Protein AF-A0A8T4SYN0-F1 (afdb_monomer_lite)

Secondary structure (DSSP, 8-state):
-PPPHHHHHHHHHHHHHHHHHHHHHHHH----HHHHHHHHHHHHHHHHHHHHH-

Sequence (54 aa):
MNLTDKEKEAVRLILEQHLEEIKSNEKILNQNVQLLAMEVKYEDMLKDIIKKLK

Foldseek 3Di:
DDDDLVRLVVLLVVLVVVLVVLVVVVV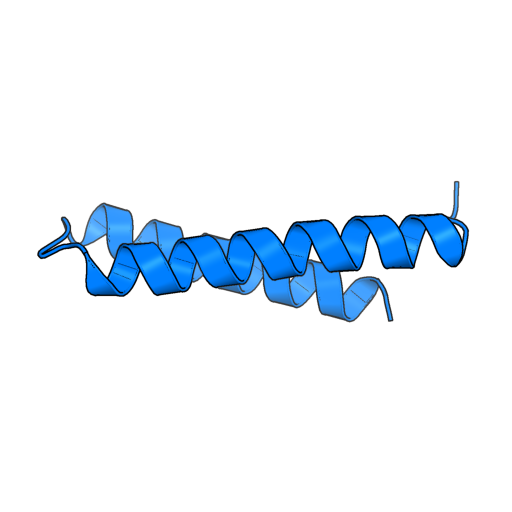VDPDDPVVVVVSVVSNVVSVVSNVVSD

Radius of gyration: 13.3 Å; chains: 1; bounding box: 28×13×41 Å

Structure (mmCIF, N/CA/C/O backbone):
data_AF-A0A8T4SYN0-F1
#
_entry.id   AF-A0A8T4SYN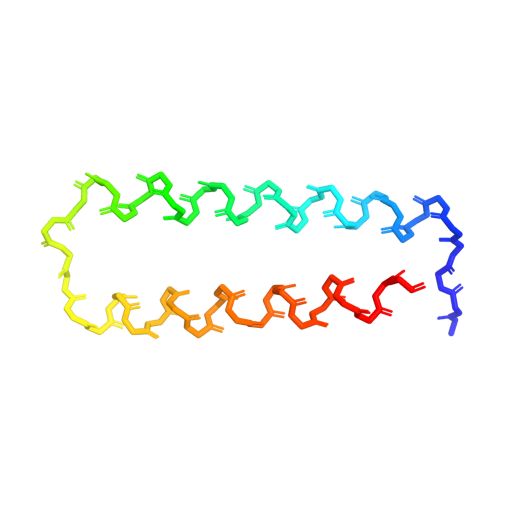0-F1
#
loop_
_atom_site.group_PDB
_atom_site.id
_atom_site.type_symbol
_atom_site.label_atom_id
_atom_site.label_alt_id
_atom_site.label_comp_id
_atom_site.label_asym_id
_atom_site.label_entity_id
_atom_site.label_seq_id
_atom_site.pdbx_PDB_ins_code
_atom_site.Cartn_x
_atom_site.Cartn_y
_atom_site.Cartn_z
_atom_site.occupancy
_atom_site.B_iso_or_equiv
_atom_site.auth_seq_id
_atom_site.auth_comp_id
_atom_site.auth_asym_id
_atom_site.auth_atom_id
_atom_site.pdbx_PDB_model_num
ATOM 1 N N . MET A 1 1 ? 2.193 9.646 -23.564 1.00 58.50 1 MET A N 1
ATOM 2 C CA . MET A 1 1 ? 3.627 9.545 -23.217 1.00 58.50 1 MET A CA 1
ATOM 3 C C . MET A 1 1 ? 3.793 8.309 -22.356 1.00 58.50 1 MET A C 1
ATOM 5 O O . MET A 1 1 ? 3.090 8.211 -21.361 1.00 58.50 1 MET A O 1
ATOM 9 N N . ASN A 1 2 ? 4.633 7.356 -22.765 1.00 78.75 2 ASN A N 1
ATOM 10 C CA . ASN A 1 2 ? 4.975 6.209 -21.922 1.00 78.75 2 ASN A CA 1
ATOM 11 C C . ASN A 1 2 ? 6.143 6.616 -21.023 1.00 78.75 2 ASN A C 1
ATOM 13 O O . ASN A 1 2 ? 7.121 7.163 -21.529 1.00 78.75 2 ASN A O 1
ATOM 17 N N . LEU A 1 3 ? 6.020 6.369 -19.719 1.00 79.62 3 LEU A N 1
ATOM 18 C CA . LEU A 1 3 ? 7.112 6.557 -18.763 1.00 79.62 3 LEU A CA 1
ATOM 19 C C . LEU A 1 3 ? 8.301 5.679 -19.166 1.00 79.62 3 LEU A C 1
ATOM 21 O O . LEU A 1 3 ? 8.117 4.519 -19.549 1.00 79.62 3 LEU A O 1
ATOM 25 N N . THR A 1 4 ? 9.505 6.229 -19.053 1.00 90.38 4 THR A N 1
ATOM 26 C CA . THR A 1 4 ? 10.754 5.472 -19.168 1.00 90.38 4 THR A CA 1
ATOM 27 C C . THR A 1 4 ? 10.914 4.523 -17.980 1.00 90.38 4 THR A C 1
ATOM 29 O O . THR A 1 4 ? 10.331 4.738 -16.918 1.00 90.38 4 THR A O 1
ATOM 32 N N . ASP A 1 5 ? 11.742 3.488 -18.118 1.00 89.38 5 ASP A N 1
ATOM 33 C CA . ASP A 1 5 ? 11.945 2.507 -17.042 1.00 89.38 5 ASP A CA 1
ATOM 34 C C . ASP A 1 5 ? 12.505 3.144 -15.760 1.00 89.38 5 ASP A C 1
ATOM 36 O O . ASP A 1 5 ? 12.126 2.760 -14.656 1.00 89.38 5 ASP A O 1
ATOM 40 N N . LYS A 1 6 ? 13.337 4.189 -15.891 1.00 90.62 6 LYS A N 1
ATOM 41 C CA . LYS A 1 6 ? 13.831 4.967 -14.743 1.00 90.62 6 LYS A CA 1
ATOM 42 C C . LYS A 1 6 ? 12.720 5.746 -14.043 1.00 90.62 6 LYS A C 1
ATOM 44 O O . LYS A 1 6 ? 12.706 5.811 -12.818 1.00 90.62 6 LYS A O 1
ATOM 49 N N . GLU A 1 7 ? 11.800 6.338 -14.800 1.00 90.12 7 GLU A N 1
ATOM 50 C CA . GLU A 1 7 ? 10.665 7.068 -14.227 1.00 90.12 7 GLU A CA 1
ATOM 51 C C . GLU A 1 7 ? 9.667 6.111 -13.573 1.00 90.12 7 GLU A C 1
ATOM 53 O O . GLU A 1 7 ? 9.175 6.400 -12.486 1.00 90.12 7 GLU A O 1
ATOM 58 N N . LYS A 1 8 ? 9.412 4.944 -14.179 1.00 89.94 8 LYS A N 1
ATOM 59 C CA . LYS A 1 8 ? 8.584 3.896 -13.567 1.00 89.94 8 LYS A CA 1
ATOM 60 C C . LYS A 1 8 ? 9.170 3.418 -12.242 1.00 89.94 8 LYS A C 1
ATOM 62 O O . LYS A 1 8 ? 8.420 3.279 -11.281 1.00 89.94 8 LYS A O 1
ATOM 67 N N . GLU A 1 9 ? 10.485 3.214 -12.175 1.00 91.56 9 GLU A N 1
ATOM 68 C CA . GLU A 1 9 ? 11.154 2.792 -10.941 1.00 91.56 9 GLU A CA 1
ATOM 69 C C . GLU A 1 9 ? 11.106 3.882 -9.862 1.00 91.56 9 GLU A C 1
ATOM 71 O O . GLU A 1 9 ? 10.788 3.592 -8.711 1.00 91.56 9 GLU A O 1
ATOM 76 N N . ALA A 1 10 ? 11.331 5.149 -10.227 1.00 91.88 10 ALA A N 1
ATOM 77 C CA . ALA A 1 10 ? 11.209 6.266 -9.290 1.00 91.88 10 ALA A CA 1
ATOM 78 C C . ALA A 1 10 ? 9.785 6.383 -8.719 1.00 91.88 10 ALA A C 1
ATOM 80 O O . ALA A 1 10 ? 9.607 6.538 -7.512 1.00 91.88 10 ALA A O 1
ATOM 81 N N . VAL A 1 11 ? 8.765 6.253 -9.573 1.00 90.62 11 VAL A N 1
ATOM 82 C CA . VAL A 1 11 ? 7.361 6.255 -9.142 1.00 90.62 11 VAL A CA 1
ATOM 83 C C . VAL A 1 11 ? 7.062 5.040 -8.262 1.00 90.62 11 VAL A C 1
ATOM 85 O O . VAL A 1 11 ? 6.408 5.191 -7.235 1.00 90.62 11 VAL A O 1
ATOM 88 N N . ARG A 1 12 ? 7.568 3.850 -8.608 1.00 91.25 12 ARG A N 1
ATOM 89 C CA . ARG A 1 12 ? 7.387 2.632 -7.805 1.00 91.25 12 ARG A CA 1
ATOM 90 C C . ARG A 1 12 ? 7.916 2.809 -6.383 1.00 91.25 12 ARG A C 1
ATOM 92 O O . ARG A 1 12 ? 7.187 2.503 -5.447 1.00 91.25 12 ARG A O 1
ATOM 99 N N . LEU A 1 13 ? 9.123 3.354 -6.227 1.00 93.56 13 LEU A N 1
ATOM 100 C CA . LEU A 1 13 ? 9.731 3.603 -4.915 1.00 93.56 13 LEU A CA 1
ATOM 101 C C . LEU A 1 13 ? 8.892 4.560 -4.057 1.00 93.56 13 LEU A C 1
ATOM 103 O O . LEU A 1 13 ? 8.683 4.300 -2.876 1.00 93.56 13 LEU A O 1
ATOM 107 N N . ILE A 1 14 ? 8.361 5.633 -4.652 1.00 93.69 14 ILE A N 1
ATOM 108 C CA . ILE A 1 14 ? 7.493 6.590 -3.945 1.00 93.69 14 ILE A CA 1
ATOM 109 C C . ILE A 1 14 ? 6.194 5.912 -3.480 1.00 93.69 14 ILE A C 1
ATOM 111 O O . ILE A 1 14 ? 5.752 6.109 -2.350 1.00 93.69 14 ILE A O 1
ATOM 115 N N . LEU A 1 15 ? 5.579 5.091 -4.336 1.00 92.38 15 LEU A N 1
ATOM 116 C CA . LEU A 1 15 ? 4.353 4.367 -3.988 1.00 92.38 15 LEU A CA 1
ATOM 117 C C . LEU A 1 15 ? 4.600 3.312 -2.898 1.00 92.38 15 LEU A C 1
ATOM 119 O O . LEU A 1 15 ? 3.760 3.139 -2.017 1.00 92.38 15 LEU A O 1
ATOM 123 N N . GLU A 1 16 ? 5.746 2.628 -2.934 1.00 91.81 16 GLU A N 1
ATOM 124 C CA . GLU A 1 16 ? 6.164 1.689 -1.886 1.00 91.81 16 GLU A CA 1
ATOM 125 C C . GLU A 1 16 ? 6.383 2.405 -0.544 1.00 91.81 16 GLU A C 1
ATOM 127 O O . GLU A 1 16 ? 5.922 1.909 0.483 1.00 91.81 16 GLU A O 1
ATOM 132 N N . GLN A 1 17 ? 6.970 3.606 -0.549 1.00 93.56 17 GLN A N 1
ATOM 133 C CA . GLN A 1 17 ? 7.131 4.418 0.661 1.00 93.56 17 GLN A CA 1
ATOM 134 C C . GLN A 1 17 ? 5.778 4.807 1.280 1.00 93.56 17 GLN A C 1
ATOM 136 O O . GLN A 1 17 ? 5.584 4.656 2.486 1.00 93.56 17 GLN A O 1
ATOM 141 N N . HIS A 1 18 ? 4.802 5.220 0.468 1.00 90.75 18 HIS A N 1
ATOM 142 C CA . HIS A 1 18 ? 3.453 5.509 0.967 1.00 90.75 18 HIS A CA 1
ATOM 143 C C . HIS A 1 18 ? 2.750 4.276 1.555 1.00 90.75 18 HIS A C 1
ATOM 145 O O . HIS A 1 18 ? 2.019 4.399 2.536 1.00 90.75 18 HIS A O 1
ATOM 151 N N . LEU A 1 19 ? 2.977 3.078 1.004 1.00 89.75 19 LEU A N 1
ATOM 152 C CA . LEU A 1 19 ? 2.447 1.840 1.586 1.00 89.75 19 LEU A CA 1
ATOM 153 C C . LEU A 1 19 ? 3.040 1.550 2.974 1.00 89.75 19 LEU A C 1
ATOM 155 O O . LEU A 1 19 ? 2.338 1.030 3.844 1.00 89.75 19 LEU A O 1
ATOM 159 N N . GLU A 1 20 ? 4.313 1.873 3.201 1.00 89.19 20 GLU A N 1
ATOM 160 C CA . GLU A 1 20 ? 4.932 1.742 4.525 1.00 89.19 20 GLU A CA 1
ATOM 161 C C . GLU A 1 20 ? 4.367 2.750 5.533 1.00 89.19 20 GLU A C 1
ATOM 163 O O . GLU A 1 20 ? 4.107 2.382 6.681 1.00 89.19 20 GLU A O 1
ATOM 168 N N . GLU A 1 21 ? 4.105 3.988 5.106 1.00 86.62 21 GLU A N 1
ATOM 169 C CA . GLU A 1 21 ? 3.473 5.020 5.940 1.00 86.62 21 GLU A CA 1
ATOM 170 C C . GLU A 1 21 ? 2.074 4.596 6.411 1.00 86.62 21 GLU A C 1
ATOM 172 O O . GLU A 1 21 ? 1.765 4.726 7.597 1.00 86.62 21 GLU A O 1
ATOM 177 N N . ILE A 1 22 ? 1.255 4.013 5.524 1.00 83.94 22 ILE A N 1
ATOM 178 C CA . ILE A 1 22 ? -0.077 3.483 5.876 1.00 83.94 22 ILE A CA 1
ATOM 179 C C . ILE A 1 22 ? 0.042 2.404 6.961 1.00 83.94 22 ILE A C 1
ATOM 181 O O . ILE A 1 22 ? -0.615 2.492 7.996 1.00 83.94 22 ILE A O 1
ATOM 185 N N . LYS A 1 23 ? 0.938 1.423 6.783 1.00 79.19 23 LYS A N 1
ATOM 186 C CA . LYS A 1 23 ? 1.165 0.350 7.773 1.00 79.19 23 LYS A CA 1
ATOM 187 C C . LYS A 1 23 ? 1.697 0.868 9.107 1.00 79.19 23 LYS A C 1
ATOM 189 O O . LYS A 1 23 ? 1.429 0.282 10.158 1.00 79.19 23 LYS A O 1
ATOM 194 N N . SER A 1 24 ? 2.500 1.930 9.080 1.00 80.12 24 SER A N 1
ATOM 195 C CA . SER A 1 24 ? 2.958 2.598 10.297 1.00 80.12 24 SER A CA 1
ATOM 196 C C . SER A 1 24 ? 1.790 3.278 11.015 1.00 80.12 24 SER A C 1
ATOM 198 O O . SER A 1 24 ? 1.685 3.167 12.234 1.00 80.12 24 SER A O 1
ATOM 200 N N . ASN A 1 25 ? 0.888 3.925 10.275 1.00 73.81 25 ASN A N 1
ATOM 201 C CA . ASN A 1 25 ? -0.283 4.605 10.829 1.00 73.81 25 ASN A CA 1
ATOM 202 C C . ASN A 1 25 ? -1.316 3.630 11.414 1.00 73.81 25 ASN A C 1
ATOM 204 O O . ASN A 1 25 ? -1.825 3.901 12.502 1.00 73.81 25 ASN A O 1
ATOM 208 N N . GLU A 1 26 ? -1.531 2.464 10.789 1.00 68.00 26 GLU A N 1
ATOM 209 C CA . GLU A 1 26 ? -2.387 1.394 11.335 1.00 68.00 26 GLU A CA 1
ATOM 210 C C . GLU A 1 26 ? -1.956 0.969 12.747 1.00 68.00 26 GLU A C 1
ATOM 212 O O . GLU A 1 26 ? -2.788 0.695 13.612 1.00 68.00 26 GLU A O 1
ATOM 217 N N . LYS A 1 27 ? -0.643 0.936 13.020 1.00 64.81 27 LYS A N 1
ATOM 218 C CA . LYS A 1 27 ? -0.120 0.600 14.356 1.00 64.81 27 LYS A CA 1
ATOM 219 C C . LYS A 1 27 ? -0.352 1.701 15.387 1.00 64.81 27 LYS A C 1
ATOM 221 O O . LYS A 1 27 ? -0.295 1.421 16.583 1.00 64.81 27 LYS A O 1
ATOM 226 N N . ILE A 1 28 ? -0.544 2.943 14.945 1.00 64.88 28 ILE A N 1
ATOM 227 C CA . ILE A 1 28 ? -0.560 4.118 15.820 1.00 64.88 28 ILE A CA 1
ATOM 228 C C . ILE A 1 28 ? -1.969 4.409 16.344 1.00 64.88 28 ILE A C 1
ATOM 230 O O . ILE A 1 28 ? -2.084 5.089 17.365 1.00 64.88 28 ILE A O 1
ATOM 234 N N . LEU A 1 29 ? -3.048 3.892 15.742 1.00 56.03 29 LEU A N 1
ATOM 235 C CA . L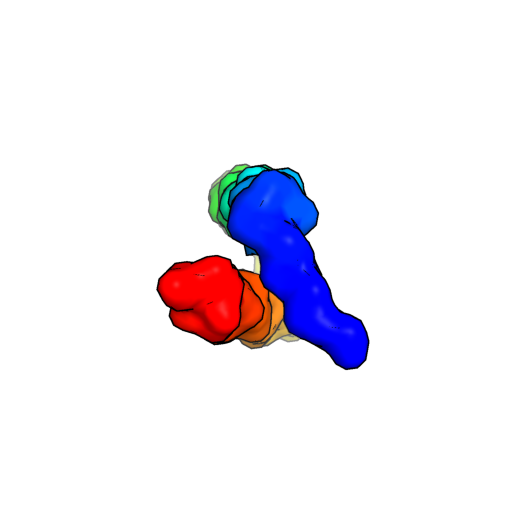EU A 1 29 ? -4.373 4.407 16.074 1.00 56.03 29 LEU A CA 1
ATOM 236 C C . LEU A 1 29 ? -5.478 3.370 16.274 1.00 56.03 29 LEU A C 1
ATOM 238 O O . LEU A 1 29 ? -5.884 2.613 15.402 1.00 56.03 29 LEU A O 1
ATOM 242 N N . ASN A 1 30 ? -6.099 3.540 17.437 1.00 62.81 30 ASN A N 1
ATOM 243 C CA . ASN A 1 30 ? -7.512 3.350 17.733 1.00 62.81 30 ASN A CA 1
ATOM 244 C C . ASN A 1 30 ? -8.373 4.287 16.835 1.00 62.81 30 ASN A C 1
ATOM 246 O O . ASN A 1 30 ? -9.041 5.204 17.313 1.00 62.81 30 ASN A O 1
ATOM 250 N N . GLN A 1 31 ? -8.228 4.153 15.515 1.00 65.00 31 GLN A N 1
ATOM 251 C CA . GLN A 1 31 ? -8.685 5.098 14.495 1.00 65.00 31 GLN A CA 1
ATOM 252 C C . GLN A 1 31 ? -10.191 4.964 14.241 1.00 65.00 31 GLN A C 1
ATOM 254 O O . GLN A 1 31 ? -10.789 3.898 14.394 1.00 65.00 31 GLN A O 1
ATOM 259 N N . ASN A 1 32 ? -10.825 6.062 13.825 1.00 78.19 32 ASN A N 1
ATOM 260 C CA . ASN A 1 32 ? -12.220 6.041 13.395 1.00 78.19 32 ASN A CA 1
ATOM 261 C C . ASN A 1 32 ? -12.391 5.070 12.207 1.00 78.19 32 ASN A C 1
ATOM 263 O O . ASN A 1 32 ? -11.631 5.137 11.244 1.00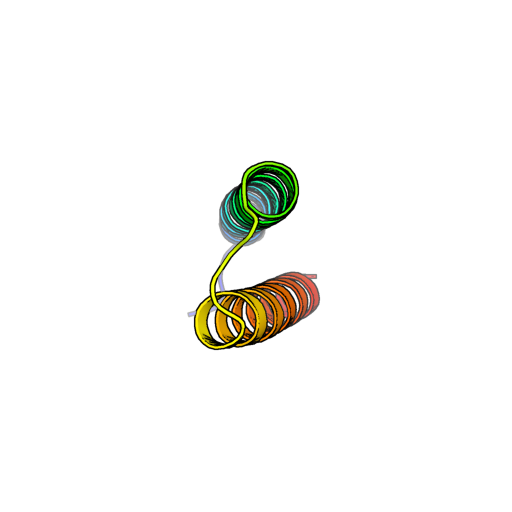 78.19 32 ASN A O 1
ATOM 267 N N . VAL A 1 33 ? -13.421 4.217 1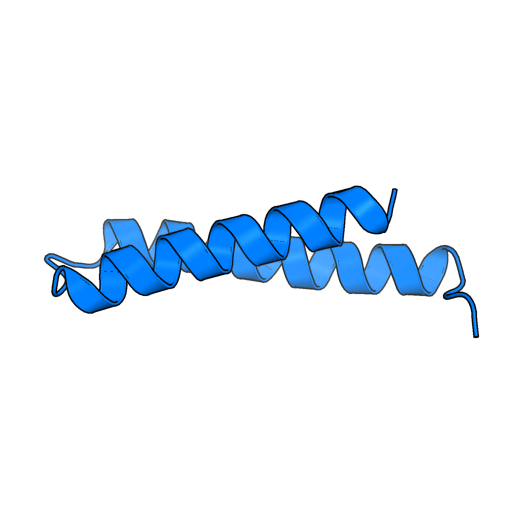2.244 1.00 77.69 33 VAL A N 1
ATOM 268 C CA . VAL A 1 33 ? -13.701 3.186 11.222 1.00 77.69 33 VAL A CA 1
ATOM 269 C C . VAL A 1 33 ? -13.761 3.750 9.793 1.00 77.69 33 VAL A C 1
ATOM 271 O O . VAL A 1 33 ? -13.373 3.070 8.846 1.00 77.69 33 VAL A O 1
ATOM 274 N N . GLN A 1 34 ? -14.208 4.997 9.613 1.00 80.69 34 GLN A N 1
ATOM 275 C CA . GLN A 1 34 ? -14.245 5.650 8.298 1.00 80.69 34 GLN A CA 1
ATOM 276 C C . GLN A 1 34 ? -12.846 5.950 7.750 1.00 80.69 34 GLN A C 1
ATOM 278 O O . GLN A 1 34 ? -12.631 5.822 6.547 1.00 80.69 34 GLN A O 1
ATOM 283 N N . LEU A 1 35 ? -11.901 6.324 8.619 1.00 81.31 35 LEU A N 1
ATOM 284 C CA . LEU A 1 35 ? -10.511 6.565 8.230 1.00 81.31 35 LEU A CA 1
ATOM 285 C C . LEU A 1 35 ? -9.837 5.251 7.840 1.00 81.31 35 LEU A C 1
ATOM 287 O O . LEU A 1 35 ? -9.247 5.184 6.768 1.00 81.31 35 LEU A O 1
ATOM 291 N N . LEU A 1 36 ? -10.053 4.194 8.627 1.00 80.94 36 LEU A N 1
ATOM 292 C CA . LEU A 1 36 ? -9.528 2.859 8.336 1.00 80.94 36 LEU A CA 1
ATOM 293 C C . LEU A 1 36 ? -10.024 2.342 6.973 1.00 80.94 36 LEU A C 1
ATOM 295 O O . LEU A 1 36 ? -9.256 1.866 6.143 1.00 80.94 36 LEU A O 1
ATOM 299 N N . ALA A 1 37 ? -11.322 2.497 6.691 1.00 82.94 37 ALA A N 1
ATOM 300 C CA . ALA A 1 37 ? -11.897 2.103 5.405 1.00 82.94 37 ALA A CA 1
ATOM 301 C C . ALA A 1 37 ? -11.342 2.921 4.223 1.00 82.94 37 ALA A C 1
ATOM 303 O O . ALA A 1 37 ? -11.302 2.430 3.093 1.00 82.94 37 ALA A O 1
ATOM 304 N N . MET A 1 38 ? -10.942 4.172 4.463 1.00 85.88 38 MET A N 1
ATOM 305 C CA . MET A 1 38 ? -10.319 5.022 3.452 1.00 85.88 38 MET A CA 1
ATOM 306 C C . MET A 1 38 ? -8.852 4.638 3.219 1.00 85.88 38 MET A C 1
ATOM 308 O O . MET A 1 38 ? -8.428 4.593 2.067 1.00 85.88 38 MET A O 1
ATOM 312 N N . GLU A 1 39 ? -8.116 4.295 4.278 1.00 85.06 39 GLU A N 1
ATOM 313 C CA . GLU A 1 39 ? -6.739 3.794 4.206 1.00 85.06 39 GLU A CA 1
ATOM 314 C C . GLU A 1 39 ? -6.659 2.476 3.430 1.00 85.06 39 GLU A C 1
ATOM 316 O O . GLU A 1 39 ? -5.848 2.380 2.515 1.00 85.06 39 GLU A O 1
ATOM 321 N N . VAL A 1 40 ? -7.563 1.519 3.680 1.00 86.81 40 VAL A N 1
ATOM 322 C CA . VAL A 1 40 ? -7.630 0.257 2.913 1.00 86.81 40 VAL A CA 1
ATOM 323 C C . VAL A 1 40 ? -7.842 0.519 1.418 1.00 86.81 40 VAL A C 1
ATOM 325 O O . VAL A 1 40 ? -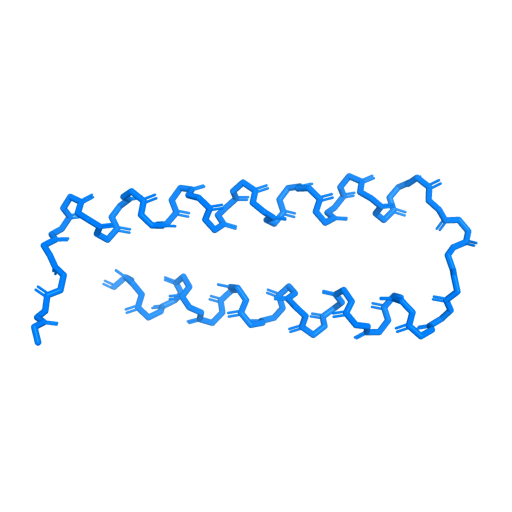7.124 -0.017 0.577 1.00 86.81 40 VAL A O 1
ATOM 328 N N . LYS A 1 41 ? -8.791 1.396 1.058 1.00 89.19 41 LYS A N 1
ATOM 329 C CA . LYS A 1 41 ? -9.036 1.753 -0.353 1.00 89.19 41 LYS A CA 1
ATOM 330 C C . LYS A 1 41 ? -7.837 2.442 -0.996 1.00 89.19 41 LYS A C 1
ATOM 332 O O . LYS A 1 41 ? -7.571 2.237 -2.180 1.00 89.19 41 LYS A O 1
ATOM 337 N N . TYR A 1 42 ? -7.147 3.288 -0.238 1.00 89.38 42 TYR A N 1
ATOM 338 C CA . TYR A 1 42 ? -5.942 3.959 -0.700 1.00 89.38 42 TYR A CA 1
ATOM 339 C C . TYR A 1 42 ? -4.798 2.955 -0.903 1.00 89.38 42 TYR A C 1
ATOM 341 O O . TYR A 1 42 ? -4.157 2.975 -1.951 1.00 89.38 42 TYR A O 1
ATOM 349 N N . GLU A 1 43 ? -4.608 2.016 0.026 1.00 90.94 43 GLU A N 1
ATOM 350 C CA . GLU A 1 43 ? -3.632 0.929 -0.080 1.00 90.94 43 GLU A CA 1
ATOM 351 C C . GLU A 1 43 ? -3.872 0.069 -1.334 1.00 90.94 43 GLU A C 1
ATOM 353 O O . GLU A 1 43 ? -2.942 -0.189 -2.104 1.00 90.94 43 GLU A O 1
ATOM 358 N N . ASP A 1 44 ? -5.123 -0.331 -1.580 1.00 92.81 44 ASP A N 1
ATOM 359 C CA . ASP A 1 44 ? -5.507 -1.109 -2.762 1.00 92.81 44 ASP A CA 1
ATOM 360 C C . ASP A 1 44 ? -5.224 -0.348 -4.064 1.00 92.81 44 ASP A C 1
ATOM 362 O O . ASP A 1 44 ? -4.652 -0.905 -5.005 1.00 92.81 44 ASP A O 1
ATOM 366 N N . MET A 1 45 ? -5.540 0.951 -4.104 1.00 93.94 45 MET A N 1
ATOM 367 C CA . MET A 1 45 ? -5.235 1.804 -5.254 1.00 93.94 45 MET A CA 1
ATOM 368 C C . MET A 1 45 ? -3.726 1.866 -5.531 1.00 93.94 45 MET A C 1
ATOM 370 O O . MET A 1 45 ? -3.308 1.738 -6.685 1.00 93.94 45 MET A O 1
ATOM 374 N N . LEU A 1 46 ? -2.897 2.042 -4.497 1.00 91.19 46 LEU A N 1
ATOM 375 C CA . LEU A 1 46 ? -1.439 2.086 -4.646 1.00 91.19 46 LEU A CA 1
ATOM 376 C C . LEU A 1 46 ? -0.891 0.755 -5.181 1.00 91.19 46 LEU A C 1
ATOM 378 O O . LEU A 1 46 ? -0.094 0.754 -6.123 1.00 91.19 46 LEU A O 1
ATOM 382 N N . LYS A 1 47 ? -1.359 -0.382 -4.647 1.00 92.44 47 LYS A N 1
ATOM 383 C CA . LYS A 1 47 ? -0.981 -1.724 -5.128 1.00 92.44 47 LYS A CA 1
ATOM 384 C C . LYS A 1 47 ? -1.339 -1.927 -6.602 1.00 92.44 47 LYS A C 1
ATOM 386 O O . LYS A 1 47 ? -0.527 -2.464 -7.361 1.00 92.44 47 LYS A O 1
ATOM 391 N N . ASP A 1 48 ? -2.514 -1.468 -7.023 1.00 94.31 48 ASP A N 1
ATOM 392 C CA . ASP A 1 48 ? -2.958 -1.554 -8.415 1.00 94.31 48 ASP A CA 1
ATOM 393 C C . ASP A 1 48 ? -2.101 -0.705 -9.359 1.00 94.31 48 ASP A C 1
ATOM 395 O O . ASP A 1 48 ? -1.785 -1.142 -10.471 1.00 94.31 48 ASP A O 1
ATOM 399 N N . ILE A 1 49 ? -1.692 0.492 -8.931 1.00 90.88 49 ILE A N 1
ATOM 400 C CA . ILE A 1 49 ? -0.785 1.344 -9.710 1.00 90.88 49 ILE A CA 1
ATOM 401 C C . ILE A 1 49 ? 0.586 0.671 -9.832 1.00 90.88 49 ILE A C 1
ATOM 403 O O . ILE A 1 49 ? 1.096 0.546 -10.944 1.00 90.88 49 ILE A O 1
ATOM 407 N N . ILE A 1 50 ? 1.149 0.158 -8.733 1.00 89.81 50 ILE A N 1
ATOM 408 C CA . ILE A 1 50 ? 2.435 -0.563 -8.745 1.00 89.81 50 ILE A CA 1
ATOM 409 C C . ILE A 1 50 ? 2.383 -1.764 -9.697 1.00 89.81 50 ILE A C 1
ATOM 411 O O . ILE A 1 50 ? 3.319 -1.994 -10.463 1.00 89.81 50 ILE A O 1
ATOM 415 N N . LYS A 1 51 ? 1.278 -2.519 -9.708 1.00 91.00 51 LYS A N 1
ATOM 416 C CA . LYS A 1 51 ? 1.101 -3.666 -10.609 1.00 91.00 51 LYS A CA 1
ATOM 417 C C . LYS A 1 51 ? 1.112 -3.267 -12.087 1.00 91.00 51 LYS A C 1
ATOM 419 O O . LYS A 1 51 ? 1.586 -4.046 -12.903 1.00 91.00 51 LYS A O 1
ATOM 424 N N . LYS A 1 52 ? 0.608 -2.075 -12.423 1.00 87.62 52 LYS A N 1
ATOM 425 C CA . LYS A 1 52 ? 0.601 -1.521 -13.790 1.00 87.62 52 LYS A CA 1
ATOM 426 C C . LYS A 1 52 ? 1.945 -0.912 -14.211 1.00 87.62 52 LYS A C 1
ATOM 428 O O . LYS A 1 52 ? 2.125 -0.630 -15.392 1.00 87.62 52 LYS A O 1
ATOM 433 N N . LEU A 1 53 ? 2.849 -0.665 -13.260 1.00 82.50 53 LEU A N 1
ATOM 434 C CA . LEU A 1 53 ? 4.199 -0.156 -13.523 1.00 82.50 53 LEU A CA 1
ATOM 435 C C . LEU A 1 53 ? 5.212 -1.271 -13.843 1.00 82.50 53 LEU A C 1
ATOM 437 O O . LEU A 1 53 ? 6.270 -0.954 -14.386 1.00 82.50 53 LEU A O 1
ATOM 441 N N . LYS A 1 54 ? 4.888 -2.536 -13.534 1.00 66.50 54 LYS A N 1
ATOM 442 C CA . LYS A 1 54 ? 5.624 -3.735 -13.979 1.00 66.50 54 LYS A CA 1
ATOM 443 C C . LYS A 1 54 ? 5.342 -4.044 -15.446 1.00 66.50 54 LYS A C 1
ATOM 445 O O . LYS A 1 54 ? 6.297 -4.471 -16.127 1.00 66.50 54 LYS A O 1
#

pLDDT: mean 83.97, std 10.02, range [56.03, 94.31]